Protein AF-A0AAD9QK52-F1 (afdb_monomer_lite)

InterPro domains:
  IPR036691 Endonuclease/exonuclease/phosphatase superfamily [G3DSA:3.60.10.10] (1-78)
  IPR036691 Endonuclease/exonuclease/phosphatase superfamily [SSF56219] (11-60)

pLDDT: mean 73.5, std 18.6, range [36.19, 90.44]

Secondary structure (DSSP, 8-state):
-EEEEE-STT-EEEEEEEEPPPTTS-HHHHHHHHHHHHHHHHTS-TTSEEEEEEE-------SS----------EEE---

Structure (mmCIF, N/CA/C/O backbone):
data_AF-A0AAD9QK52-F1
#
_entry.id   AF-A0AAD9QK52-F1
#
loop_
_atom_site.group_PDB
_atom_site.id
_atom_site.type_symbol
_atom_site.label_atom_id
_atom_site.label_alt_id
_atom_site.label_comp_id
_atom_site.label_asym_id
_atom_site.label_entity_id
_atom_site.label_seq_id
_atom_site.pdbx_PDB_ins_code
_atom_site.Cartn_x
_atom_site.Cartn_y
_atom_site.Cartn_z
_atom_site.occupancy
_atom_site.B_iso_or_equiv
_atom_site.auth_seq_id
_atom_site.auth_comp_id
_atom_site.auth_asym_id
_atom_site.auth_atom_id
_atom_site.pdbx_PDB_model_num
ATOM 1 N N . MET A 1 1 ? -2.356 -5.725 -3.458 1.00 78.62 1 MET A N 1
ATOM 2 C CA . MET A 1 1 ? -3.481 -6.427 -2.788 1.00 78.62 1 MET A CA 1
ATOM 3 C C . MET A 1 1 ? -3.789 -5.705 -1.484 1.00 78.62 1 MET A C 1
ATOM 5 O O . MET A 1 1 ? -2.838 -5.318 -0.816 1.00 78.62 1 MET A O 1
ATOM 9 N N . SER A 1 2 ? -5.057 -5.521 -1.106 1.00 82.38 2 SER A N 1
ATOM 10 C CA . SER A 1 2 ? -5.425 -4.926 0.191 1.00 82.38 2 SER A CA 1
ATOM 11 C C . SER A 1 2 ? -6.430 -5.795 0.946 1.00 82.38 2 SER A C 1
ATOM 13 O O . SER A 1 2 ? -7.391 -6.279 0.353 1.00 82.38 2 SER A O 1
ATOM 15 N N . LEU A 1 3 ? -6.228 -5.956 2.250 1.00 87.38 3 LEU A N 1
ATOM 16 C CA . LEU A 1 3 ? -7.112 -6.666 3.168 1.00 87.38 3 LEU A CA 1
ATOM 17 C C . LEU A 1 3 ? -7.548 -5.700 4.269 1.00 87.38 3 LEU A C 1
ATOM 19 O O . LEU A 1 3 ? -6.706 -5.090 4.919 1.00 87.38 3 LEU A O 1
ATOM 23 N N . ARG A 1 4 ? -8.855 -5.573 4.499 1.00 88.94 4 ARG A N 1
ATOM 24 C CA . ARG A 1 4 ? -9.394 -4.769 5.599 1.00 88.94 4 ARG A CA 1
ATOM 25 C C . ARG A 1 4 ? -9.810 -5.692 6.738 1.00 88.94 4 ARG A C 1
ATOM 27 O O . ARG A 1 4 ? -10.662 -6.556 6.555 1.00 88.94 4 ARG A O 1
ATOM 34 N N . LEU A 1 5 ? -9.194 -5.509 7.896 1.00 89.38 5 LEU A N 1
ATOM 35 C CA . LEU A 1 5 ? -9.435 -6.267 9.114 1.00 89.38 5 LEU A CA 1
ATOM 36 C C . LEU A 1 5 ? -10.221 -5.385 10.091 1.00 89.38 5 LEU A C 1
ATOM 38 O O . LEU A 1 5 ? -9.726 -4.321 10.462 1.00 89.38 5 LEU A O 1
ATOM 42 N N . PRO A 1 6 ? -11.430 -5.770 10.517 1.00 89.00 6 PRO A N 1
ATOM 43 C CA . PRO A 1 6 ? -12.121 -5.042 11.574 1.00 89.00 6 PRO A CA 1
ATOM 44 C C . PRO A 1 6 ? -11.333 -5.158 12.887 1.00 89.00 6 PRO A C 1
ATOM 46 O O . PRO A 1 6 ? -10.831 -6.231 13.224 1.00 89.00 6 PRO A O 1
ATOM 49 N N . LEU A 1 7 ? -11.204 -4.048 13.613 1.00 85.00 7 LEU A N 1
ATOM 50 C CA . LEU A 1 7 ? -10.625 -4.008 14.955 1.00 85.00 7 LEU A CA 1
ATOM 51 C C . LEU A 1 7 ? -11.756 -3.800 15.977 1.00 85.00 7 LEU A C 1
ATOM 53 O O . LEU A 1 7 ? -12.855 -4.327 15.823 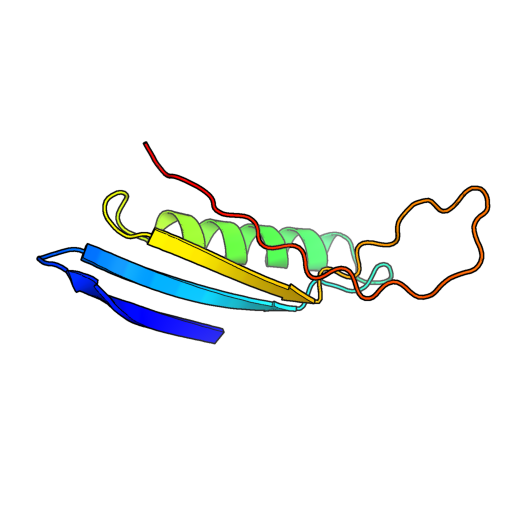1.00 85.00 7 LEU A O 1
ATOM 57 N N . GLN A 1 8 ? -11.487 -3.061 17.052 1.00 86.62 8 GLN A N 1
ATOM 58 C CA . GLN A 1 8 ? -12.456 -2.777 18.101 1.00 86.62 8 GLN A CA 1
ATOM 59 C C . GLN A 1 8 ? -13.201 -1.460 17.829 1.00 86.62 8 GLN A C 1
ATOM 61 O O . GLN A 1 8 ? -12.574 -0.423 17.595 1.00 86.62 8 GLN A O 1
ATOM 66 N N . GLY A 1 9 ? -14.534 -1.496 17.929 1.00 84.62 9 GLY A N 1
ATOM 67 C CA . GLY A 1 9 ? -15.405 -0.351 17.637 1.00 84.62 9 GLY A CA 1
ATOM 68 C C . GLY A 1 9 ? -15.454 -0.031 16.140 1.00 84.62 9 GLY A C 1
ATOM 69 O O . GLY A 1 9 ? -15.353 -0.933 15.315 1.00 84.62 9 GLY A O 1
ATOM 70 N N . ASP A 1 10 ? -15.542 1.253 15.791 1.00 83.88 10 ASP A N 1
ATOM 71 C CA . ASP A 1 10 ? -15.607 1.728 14.394 1.00 83.88 10 ASP A CA 1
ATOM 72 C C . ASP A 1 10 ? -14.232 1.790 13.699 1.00 83.88 10 ASP A C 1
ATOM 74 O O . ASP A 1 10 ? -14.057 2.506 12.715 1.00 83.88 10 ASP A O 1
ATOM 78 N N . LYS A 1 11 ? -13.226 1.087 14.234 1.00 85.62 11 LYS A N 1
ATOM 79 C CA . LYS A 1 11 ? -11.856 1.083 13.709 1.00 85.62 11 LYS A CA 1
ATOM 80 C C . LYS A 1 11 ? -11.595 -0.177 12.905 1.00 85.62 11 LYS A C 1
ATOM 82 O O . LYS A 1 11 ? -11.976 -1.280 13.295 1.00 85.62 11 LYS A O 1
ATOM 87 N N . SER A 1 12 ? -10.835 -0.030 11.836 1.00 90.00 12 SER A N 1
ATOM 88 C CA . SER A 1 12 ? -10.313 -1.134 11.045 1.00 90.00 12 SER A CA 1
ATOM 89 C C . SER A 1 12 ? -8.817 -0.966 10.789 1.00 90.00 12 SER A C 1
ATOM 91 O O . SER A 1 12 ? -8.263 0.124 10.904 1.00 90.00 12 SER A O 1
ATOM 93 N N . ALA A 1 13 ? -8.138 -2.066 10.488 1.00 90.19 13 ALA A N 1
ATOM 94 C CA . ALA A 1 13 ? -6.785 -2.075 9.966 1.00 90.19 13 ALA A CA 1
ATOM 95 C C . ALA A 1 13 ? -6.833 -2.410 8.475 1.00 90.19 13 ALA A C 1
ATOM 97 O O . ALA A 1 13 ? -7.372 -3.443 8.085 1.00 90.19 13 ALA A O 1
ATOM 98 N N . THR A 1 14 ? -6.243 -1.570 7.639 1.00 90.12 14 THR A N 1
ATOM 99 C CA . THR A 1 14 ? -6.022 -1.863 6.227 1.00 90.12 14 THR A CA 1
ATOM 100 C C . THR A 1 14 ? -4.597 -2.368 6.054 1.00 90.12 14 THR A C 1
ATOM 102 O O . THR A 1 14 ? -3.626 -1.656 6.300 1.00 90.12 14 THR A O 1
ATOM 105 N N . LEU A 1 15 ? -4.481 -3.624 5.647 1.00 89.62 15 LEU A N 1
ATOM 106 C CA . LEU A 1 15 ? -3.238 -4.287 5.303 1.00 89.62 15 LEU A CA 1
ATOM 107 C C . LEU A 1 15 ? -3.036 -4.193 3.794 1.00 89.62 15 LEU A C 1
ATOM 109 O O . LEU A 1 15 ? -3.846 -4.714 3.030 1.00 89.62 15 LEU A O 1
ATOM 113 N N . VAL A 1 16 ? -1.961 -3.555 3.353 1.00 87.94 16 VAL A N 1
ATOM 114 C CA . VAL A 1 16 ? -1.641 -3.406 1.933 1.00 87.94 16 VAL A CA 1
ATOM 115 C C . VAL A 1 16 ? -0.361 -4.169 1.650 1.00 87.94 16 VAL A C 1
ATOM 117 O O . VAL A 1 16 ? 0.686 -3.826 2.183 1.00 87.94 16 VAL A O 1
ATOM 120 N N . SER A 1 17 ? -0.451 -5.209 0.821 1.00 86.00 17 SER A N 1
ATOM 121 C CA . SER A 1 17 ? 0.721 -5.934 0.336 1.00 86.00 17 SER A CA 1
ATOM 122 C C . SER A 1 17 ? 1.123 -5.418 -1.043 1.00 86.00 17 SER A C 1
ATOM 124 O O . SER A 1 17 ? 0.317 -5.469 -1.987 1.00 86.00 17 SER A O 1
ATOM 126 N N . VAL A 1 18 ? 2.351 -4.908 -1.140 1.00 84.56 18 VAL A N 1
ATOM 127 C CA . VAL A 1 18 ? 2.947 -4.344 -2.356 1.00 84.56 18 VAL A CA 1
ATOM 128 C C . VAL A 1 18 ? 4.323 -4.935 -2.630 1.00 84.56 18 VAL A C 1
ATOM 130 O O . VAL A 1 18 ? 5.114 -5.157 -1.720 1.00 84.56 18 VAL A O 1
ATOM 133 N N . TYR A 1 19 ? 4.620 -5.158 -3.905 1.00 83.12 19 TYR A N 1
ATOM 134 C CA . TYR A 1 19 ? 5.968 -5.480 -4.360 1.00 83.12 19 TYR A CA 1
ATOM 135 C C . TYR A 1 19 ? 6.643 -4.204 -4.832 1.00 83.12 19 TYR A C 1
ATOM 137 O O . TYR A 1 19 ? 6.091 -3.506 -5.681 1.00 83.12 19 TYR A O 1
ATOM 145 N N . SER A 1 20 ? 7.824 -3.908 -4.291 1.00 81.31 20 SER A N 1
ATOM 146 C CA . SER A 1 20 ? 8.605 -2.769 -4.763 1.00 81.31 20 SER A CA 1
ATOM 147 C C . SER A 1 20 ? 9.016 -2.986 -6.226 1.00 81.31 20 SER A C 1
ATOM 149 O O . SER A 1 20 ? 9.418 -4.101 -6.579 1.00 81.31 20 SER A O 1
ATOM 151 N N . PRO A 1 21 ? 8.993 -1.941 -7.075 1.00 81.25 21 PRO A N 1
ATOM 152 C CA . PRO A 1 21 ? 9.658 -1.982 -8.367 1.00 81.25 21 PRO A CA 1
ATOM 153 C C . PRO A 1 21 ? 11.114 -2.419 -8.194 1.00 81.25 21 PRO A C 1
ATOM 155 O O . PRO A 1 21 ? 11.772 -2.056 -7.212 1.00 81.25 21 PRO A O 1
ATOM 158 N N . THR A 1 22 ? 11.629 -3.196 -9.146 1.00 79.88 22 THR A N 1
ATOM 159 C CA . THR A 1 22 ? 13.039 -3.595 -9.135 1.00 79.88 22 THR A CA 1
ATOM 160 C C . THR A 1 22 ? 13.930 -2.374 -9.369 1.00 79.88 22 THR A C 1
ATOM 162 O O . THR A 1 22 ? 13.512 -1.380 -9.966 1.00 79.88 22 THR A O 1
ATOM 165 N N . LEU A 1 23 ? 15.194 -2.436 -8.939 1.00 78.38 23 LEU A N 1
ATOM 166 C CA . LEU A 1 23 ? 16.143 -1.334 -9.151 1.00 78.38 23 LEU A CA 1
ATOM 167 C C . LEU A 1 23 ? 16.255 -0.940 -10.636 1.00 78.38 23 LEU A C 1
ATOM 169 O O . LEU A 1 23 ? 16.391 0.241 -10.948 1.00 78.38 23 LEU A O 1
ATOM 173 N N . GLN A 1 24 ? 16.156 -1.926 -11.529 1.00 81.56 24 GLN A N 1
ATOM 174 C CA . GLN A 1 24 ? 16.246 -1.770 -12.984 1.00 81.56 24 GLN A CA 1
ATOM 175 C C . GLN A 1 24 ? 14.957 -1.233 -13.622 1.00 81.56 24 GLN A C 1
ATOM 177 O O . GLN A 1 24 ? 14.959 -0.932 -14.813 1.00 81.56 24 GLN A O 1
ATOM 182 N N . ALA A 1 25 ? 13.863 -1.120 -12.862 1.00 82.88 25 ALA A N 1
ATOM 183 C CA . ALA A 1 25 ? 12.634 -0.532 -13.366 1.00 82.88 25 ALA A CA 1
ATOM 184 C C . ALA A 1 25 ? 12.860 0.939 -13.732 1.00 82.88 25 ALA A C 1
ATOM 186 O O . ALA A 1 25 ? 13.557 1.678 -13.021 1.00 82.88 25 ALA A O 1
ATOM 187 N N . ASP A 1 26 ? 12.243 1.342 -14.838 1.00 90.19 26 ASP A N 1
ATOM 188 C CA . ASP A 1 26 ? 12.273 2.716 -15.320 1.00 90.19 26 ASP A CA 1
ATOM 189 C C . ASP A 1 26 ? 11.720 3.675 -14.254 1.00 90.19 26 ASP A C 1
ATOM 191 O O . ASP A 1 26 ? 10.823 3.333 -13.475 1.00 90.19 26 ASP A O 1
ATOM 195 N N . SER A 1 27 ? 12.254 4.890 -14.230 1.00 86.50 27 SER A N 1
ATOM 196 C CA . SER A 1 27 ? 11.824 5.970 -13.348 1.00 86.50 27 SER A CA 1
ATOM 197 C C . SER A 1 27 ? 10.322 6.210 -13.481 1.00 86.50 27 SER A C 1
ATOM 199 O O . SER A 1 27 ? 9.637 6.308 -12.472 1.00 86.50 27 SER A O 1
ATOM 201 N N . ALA A 1 28 ? 9.778 6.183 -14.702 1.00 90.06 28 ALA A N 1
ATOM 202 C CA . ALA A 1 28 ? 8.340 6.338 -14.928 1.00 90.06 28 ALA A CA 1
ATOM 203 C C . ALA A 1 28 ? 7.499 5.251 -14.227 1.00 90.06 28 ALA A C 1
ATOM 205 O O . ALA A 1 28 ? 6.429 5.537 -13.692 1.00 90.06 28 ALA A O 1
ATOM 206 N N . VAL A 1 29 ? 8.000 4.012 -14.183 1.00 87.44 29 VAL A N 1
ATOM 207 C CA . VAL A 1 29 ? 7.335 2.886 -13.505 1.00 87.44 29 VAL A CA 1
ATOM 208 C C . VAL A 1 29 ? 7.409 3.044 -11.987 1.00 87.44 29 VAL A C 1
ATOM 210 O O . VAL A 1 29 ? 6.438 2.752 -11.291 1.00 87.44 29 VAL A O 1
ATOM 213 N N . LYS A 1 30 ? 8.537 3.537 -11.464 1.00 84.88 30 LYS A N 1
ATOM 214 C CA . LYS A 1 30 ? 8.705 3.831 -10.033 1.00 84.88 30 LYS A CA 1
ATOM 215 C C . LYS A 1 30 ? 7.771 4.950 -9.582 1.00 84.88 30 LYS A C 1
ATOM 217 O O . LYS A 1 30 ? 7.055 4.770 -8.603 1.00 84.88 30 LYS A O 1
ATOM 222 N N . GLU A 1 31 ? 7.728 6.056 -10.317 1.00 89.00 31 GLU A N 1
ATOM 223 C CA . GLU A 1 31 ? 6.854 7.190 -10.000 1.00 89.00 31 GLU A CA 1
ATOM 224 C C . GLU A 1 31 ? 5.374 6.791 -10.031 1.00 89.00 31 GLU A C 1
ATOM 226 O O . GLU A 1 31 ? 4.632 7.105 -9.101 1.00 89.00 31 GLU A O 1
ATOM 231 N N . ALA A 1 32 ? 4.948 6.030 -11.046 1.00 89.50 32 ALA A N 1
ATOM 232 C CA . ALA A 1 32 ? 3.583 5.511 -11.111 1.00 89.50 32 ALA A CA 1
ATOM 233 C C . ALA A 1 32 ? 3.263 4.602 -9.913 1.00 89.50 32 ALA A C 1
ATOM 235 O O . ALA A 1 32 ? 2.233 4.772 -9.266 1.00 89.50 32 ALA A O 1
ATOM 236 N N . PHE A 1 33 ? 4.178 3.694 -9.555 1.00 87.75 33 PHE A N 1
ATOM 237 C CA . PHE A 1 33 ? 4.010 2.816 -8.399 1.00 87.75 33 PHE A CA 1
ATOM 238 C C . PHE A 1 33 ? 3.851 3.595 -7.084 1.00 87.75 33 PHE A C 1
ATOM 240 O O . PHE A 1 33 ? 2.938 3.313 -6.304 1.00 87.75 33 PHE A O 1
ATOM 247 N N . TYR A 1 34 ? 4.715 4.580 -6.823 1.00 86.12 34 TYR A N 1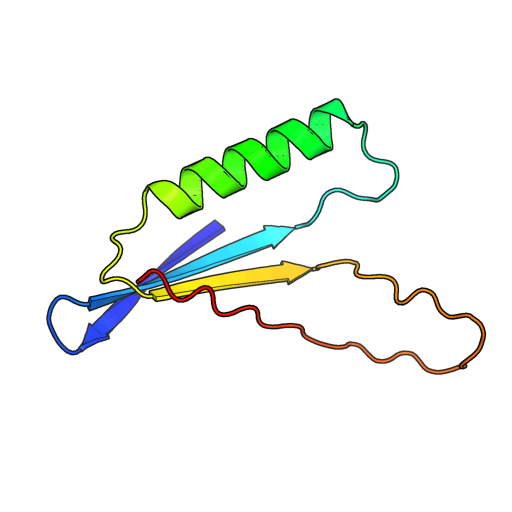
ATOM 248 C CA . TYR A 1 34 ? 4.626 5.384 -5.602 1.00 86.12 34 TYR A CA 1
ATOM 249 C C . TYR A 1 34 ? 3.403 6.311 -5.606 1.00 86.12 34 TYR A C 1
ATOM 251 O O . TYR A 1 34 ? 2.800 6.513 -4.551 1.00 86.12 34 TYR A O 1
ATOM 259 N N . GLY A 1 35 ? 2.981 6.812 -6.770 1.00 90.44 35 GLY A N 1
ATOM 260 C CA . GLY A 1 35 ? 1.744 7.581 -6.927 1.00 90.44 35 GLY A CA 1
ATOM 261 C C . GLY A 1 35 ? 0.486 6.753 -6.643 1.00 90.44 35 GLY A C 1
ATOM 262 O O . GLY A 1 35 ? -0.399 7.187 -5.896 1.00 90.44 35 GLY A O 1
ATOM 263 N N . ASP A 1 36 ? 0.430 5.529 -7.164 1.00 88.19 36 ASP A N 1
ATOM 264 C CA . ASP A 1 36 ? -0.667 4.595 -6.909 1.00 88.19 36 ASP A CA 1
ATOM 265 C C . ASP A 1 36 ? -0.715 4.195 -5.430 1.00 88.19 36 ASP A C 1
ATOM 267 O O . ASP A 1 36 ? -1.781 4.221 -4.807 1.00 88.19 36 ASP A O 1
ATOM 271 N N . LEU A 1 37 ? 0.444 3.905 -4.826 1.00 86.19 37 LEU A N 1
ATOM 272 C CA . LEU A 1 37 ? 0.546 3.620 -3.396 1.00 86.19 37 LEU A CA 1
ATOM 273 C C . LEU A 1 37 ? 0.070 4.813 -2.557 1.00 86.19 37 LEU A C 1
ATOM 275 O O . LEU A 1 37 ? -0.731 4.636 -1.641 1.00 86.19 37 LEU A O 1
ATOM 279 N N . HIS A 1 38 ? 0.490 6.033 -2.893 1.00 88.38 38 HIS A N 1
ATOM 280 C CA . HIS A 1 38 ? 0.048 7.246 -2.207 1.00 88.38 38 HIS A CA 1
ATOM 281 C C . HIS A 1 38 ? -1.475 7.439 -2.293 1.00 88.38 38 HIS A C 1
ATOM 283 O O . HIS A 1 38 ? -2.130 7.776 -1.304 1.00 88.38 38 HIS A O 1
ATOM 289 N N . THR A 1 39 ? -2.067 7.143 -3.449 1.00 89.50 39 THR A N 1
ATOM 290 C CA . THR A 1 39 ? -3.521 7.207 -3.645 1.00 89.50 39 THR A CA 1
ATOM 291 C C . THR A 1 39 ? -4.262 6.181 -2.782 1.00 89.50 39 THR A C 1
ATOM 293 O O . THR A 1 39 ? -5.339 6.461 -2.260 1.00 89.50 39 THR A O 1
ATOM 296 N N . VAL A 1 40 ? -3.696 4.986 -2.590 1.00 86.06 40 VAL A N 1
ATOM 297 C CA . VAL A 1 40 ? -4.279 3.971 -1.697 1.00 86.06 40 VAL A CA 1
ATOM 298 C C . VAL A 1 40 ? -4.202 4.417 -0.238 1.00 86.06 40 VAL A C 1
ATOM 300 O O . VAL A 1 40 ? -5.187 4.291 0.484 1.00 86.06 40 VAL A O 1
ATOM 303 N N . ILE A 1 41 ? -3.066 4.973 0.187 1.00 85.31 41 ILE A N 1
ATOM 304 C CA . ILE A 1 41 ? -2.854 5.432 1.567 1.00 85.31 41 ILE A CA 1
ATOM 305 C C . ILE A 1 41 ? -3.805 6.580 1.919 1.00 85.31 41 ILE A C 1
ATOM 307 O O . ILE A 1 41 ? -4.410 6.572 2.985 1.00 85.31 41 ILE A O 1
ATOM 311 N N . THR A 1 42 ? -3.982 7.539 1.011 1.00 88.38 42 THR A N 1
ATOM 312 C CA . THR A 1 42 ? -4.836 8.721 1.230 1.00 88.38 42 THR A CA 1
ATOM 313 C C . THR A 1 42 ? -6.330 8.405 1.279 1.00 88.38 42 THR A C 1
ATOM 315 O O . THR A 1 42 ? -7.100 9.188 1.829 1.00 88.38 42 THR A O 1
ATOM 318 N N . ARG A 1 43 ? -6.762 7.262 0.733 1.00 87.81 43 ARG A N 1
ATOM 319 C CA . ARG A 1 43 ? -8.159 6.800 0.808 1.00 87.81 43 ARG A CA 1
ATOM 320 C C . ARG A 1 43 ? -8.526 6.162 2.148 1.00 87.81 43 ARG A C 1
ATOM 322 O O . ARG A 1 43 ? -9.710 5.944 2.392 1.00 87.81 43 ARG A O 1
ATOM 329 N N . ILE A 1 44 ? -7.545 5.811 2.975 1.00 84.50 44 ILE A N 1
ATOM 330 C CA . ILE A 1 44 ? -7.784 5.172 4.270 1.00 84.50 44 ILE A CA 1
ATOM 331 C C . ILE A 1 44 ? -8.186 6.250 5.279 1.00 84.50 44 ILE A C 1
ATOM 333 O O . ILE A 1 44 ? -7.570 7.313 5.338 1.00 84.50 44 ILE A O 1
ATOM 337 N N . ASP A 1 45 ? -9.236 5.981 6.059 1.00 85.25 45 ASP A N 1
ATOM 338 C CA . ASP A 1 45 ? -9.700 6.904 7.096 1.00 85.25 45 ASP A CA 1
ATOM 339 C C . ASP A 1 45 ? -8.583 7.111 8.141 1.00 85.25 45 ASP A C 1
ATOM 341 O O . ASP A 1 45 ? -7.984 6.127 8.578 1.00 85.25 45 ASP A O 1
ATOM 345 N N . PRO A 1 46 ? -8.304 8.346 8.596 1.00 82.12 46 PRO A N 1
ATOM 346 C CA . PRO A 1 46 ? -7.290 8.608 9.622 1.00 82.12 46 PRO A CA 1
ATOM 347 C C . PRO A 1 46 ? -7.479 7.817 10.928 1.00 82.12 46 PRO A C 1
ATOM 349 O O . PRO A 1 46 ? -6.524 7.620 11.681 1.00 82.12 46 PRO A O 1
ATOM 352 N N . LYS A 1 47 ? -8.712 7.380 11.221 1.00 83.38 47 LYS A N 1
ATOM 353 C CA . LYS A 1 47 ? -9.058 6.559 12.392 1.00 83.38 47 LYS A CA 1
ATOM 354 C C . LYS A 1 47 ? -8.674 5.091 12.218 1.00 83.38 47 LYS A C 1
ATOM 356 O O . LYS A 1 47 ? -8.526 4.380 13.220 1.00 83.38 47 LYS A O 1
ATOM 361 N N . ASP A 1 48 ? -8.544 4.648 10.973 1.00 86.06 48 ASP A N 1
ATOM 362 C CA . ASP A 1 48 ? -8.149 3.299 10.609 1.00 86.06 48 ASP A CA 1
ATOM 363 C C . ASP A 1 48 ? -6.621 3.158 10.686 1.00 86.06 48 ASP A C 1
ATOM 365 O O . ASP A 1 48 ? -5.851 4.087 10.449 1.00 86.06 48 ASP A O 1
ATOM 369 N N . LYS A 1 49 ? -6.149 1.971 11.061 1.00 86.62 49 LYS A N 1
ATOM 370 C CA . LYS A 1 49 ? -4.718 1.656 11.060 1.00 86.62 49 LYS A CA 1
ATOM 371 C C . LYS A 1 49 ? -4.297 1.208 9.669 1.00 86.62 49 LYS A C 1
ATOM 373 O O 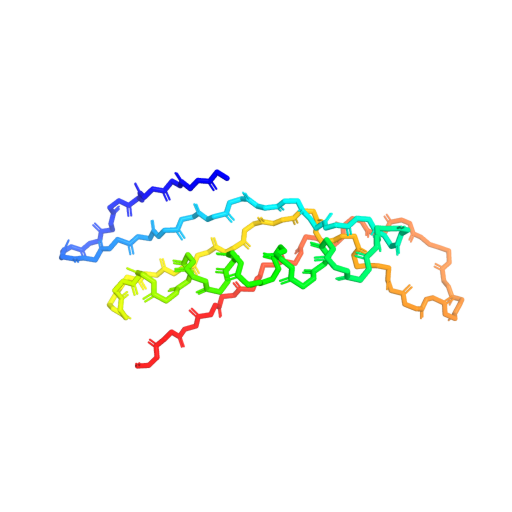. LYS A 1 49 ? -5.005 0.439 9.032 1.00 86.62 49 LYS A O 1
ATOM 378 N N . LEU A 1 50 ? -3.121 1.624 9.217 1.00 87.75 50 LEU A N 1
ATOM 379 C CA . LEU A 1 50 ? -2.534 1.141 7.972 1.00 87.75 50 LEU A CA 1
ATOM 380 C C . LEU A 1 50 ? -1.276 0.328 8.268 1.00 87.75 50 LEU A C 1
ATOM 382 O O . LEU A 1 50 ? -0.386 0.782 8.985 1.00 87.75 50 LEU A O 1
ATOM 386 N N . ILE A 1 51 ? -1.203 -0.863 7.681 1.00 86.31 51 ILE A N 1
ATOM 387 C CA . ILE A 1 51 ? -0.023 -1.723 7.711 1.00 86.31 51 ILE A CA 1
ATOM 388 C C . ILE A 1 51 ? 0.387 -1.976 6.264 1.00 86.31 51 ILE A C 1
ATOM 390 O O . ILE A 1 51 ? -0.374 -2.560 5.492 1.00 86.31 51 ILE A O 1
ATOM 394 N N . ILE A 1 52 ? 1.587 -1.540 5.890 1.00 85.19 52 ILE A N 1
ATOM 395 C CA . ILE A 1 52 ? 2.149 -1.813 4.567 1.00 85.19 52 ILE A CA 1
ATOM 396 C C . ILE A 1 52 ? 3.099 -2.996 4.708 1.00 85.19 52 ILE A C 1
ATOM 398 O O . ILE A 1 52 ? 4.091 -2.925 5.431 1.00 85.19 52 ILE A O 1
ATOM 402 N N . LEU A 1 53 ? 2.776 -4.087 4.024 1.00 83.56 53 LEU A N 1
ATOM 403 C CA . LEU A 1 53 ? 3.659 -5.227 3.848 1.00 83.56 53 LEU A CA 1
ATOM 404 C C . LEU A 1 53 ? 4.272 -5.143 2.462 1.00 83.56 53 LEU A C 1
ATOM 406 O O . LEU A 1 53 ? 3.565 -4.973 1.471 1.00 83.56 53 LEU A O 1
ATOM 410 N N . GLY A 1 54 ? 5.574 -5.329 2.365 1.00 76.19 54 GLY A N 1
ATOM 411 C CA . GLY A 1 54 ? 6.184 -5.474 1.063 1.00 76.19 54 GLY A CA 1
ATOM 412 C C . GLY A 1 54 ? 7.489 -6.217 1.125 1.00 76.19 54 GLY A C 1
ATOM 413 O O . GLY A 1 54 ? 8.172 -6.210 2.147 1.00 76.19 54 GLY A O 1
ATOM 414 N N . ASP A 1 55 ? 7.831 -6.819 -0.007 1.00 70.19 55 ASP A N 1
ATOM 415 C CA . ASP A 1 55 ? 9.220 -7.113 -0.321 1.00 70.19 55 ASP A CA 1
ATOM 416 C C . ASP A 1 55 ? 9.886 -5.782 -0.683 1.00 70.19 55 ASP A C 1
ATOM 418 O O . ASP A 1 55 ? 10.026 -5.388 -1.848 1.00 70.19 55 ASP A O 1
ATOM 422 N N . PHE A 1 56 ? 10.180 -5.012 0.362 1.00 64.19 56 PHE A N 1
ATOM 423 C CA . PHE A 1 56 ? 11.134 -3.934 0.256 1.00 64.19 56 PHE A CA 1
ATOM 424 C C . PHE A 1 56 ? 12.474 -4.633 0.072 1.00 64.19 56 PHE A C 1
ATOM 426 O O . PHE A 1 56 ? 13.094 -5.037 1.051 1.00 64.19 56 PHE A O 1
ATOM 433 N N . ASN A 1 57 ? 12.901 -4.782 -1.185 1.00 60.88 5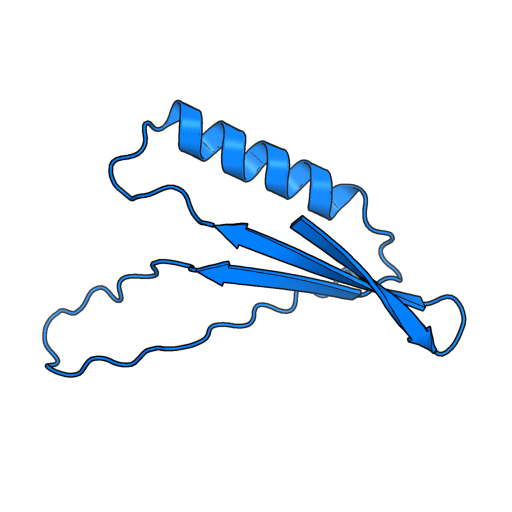7 ASN A N 1
ATOM 434 C CA . ASN A 1 57 ? 14.271 -5.122 -1.575 1.00 60.88 57 ASN A CA 1
ATOM 435 C C . ASN A 1 57 ? 15.235 -4.002 -1.117 1.00 60.88 57 ASN A C 1
ATOM 437 O O . ASN A 1 57 ? 15.939 -3.380 -1.913 1.00 60.88 57 ASN A O 1
ATOM 441 N N . ALA A 1 58 ? 15.214 -3.688 0.179 1.00 52.50 58 ALA A N 1
ATOM 442 C CA . ALA A 1 58 ? 16.068 -2.754 0.869 1.00 52.50 58 ALA A CA 1
ATOM 443 C C . ALA A 1 58 ? 17.429 -3.428 0.968 1.00 52.50 58 ALA A C 1
ATOM 445 O O . ALA A 1 58 ? 17.745 -4.138 1.919 1.00 52.50 58 ALA A O 1
ATOM 446 N N . ARG A 1 59 ? 18.226 -3.255 -0.083 1.00 55.16 59 ARG A N 1
ATOM 447 C CA . ARG A 1 59 ? 19.652 -3.505 0.006 1.00 55.16 59 ARG A CA 1
ATOM 448 C C . ARG A 1 59 ? 20.189 -2.538 1.060 1.00 55.16 59 ARG A C 1
ATOM 450 O O . ARG A 1 59 ? 20.197 -1.332 0.832 1.00 55.16 59 ARG A O 1
ATOM 457 N N . GLU A 1 60 ? 20.616 -3.069 2.203 1.00 49.78 60 GLU A N 1
ATOM 458 C CA . GLU A 1 60 ? 21.567 -2.358 3.047 1.00 49.78 60 GLU A CA 1
ATOM 459 C C . GLU A 1 60 ? 22.771 -2.029 2.161 1.00 49.78 60 GLU A C 1
ATOM 461 O O . GLU A 1 60 ? 23.291 -2.909 1.461 1.00 49.78 60 GLU A O 1
ATOM 466 N N . ASP A 1 61 ? 23.196 -0.767 2.140 1.00 46.12 61 ASP A N 1
ATOM 467 C CA . ASP A 1 61 ? 24.503 -0.413 1.603 1.00 46.12 61 ASP A CA 1
ATOM 468 C C . ASP A 1 61 ? 25.557 -1.056 2.503 1.00 46.12 61 ASP A C 1
ATOM 470 O O . ASP A 1 61 ? 26.093 -0.476 3.443 1.00 46.12 61 ASP A O 1
ATOM 474 N N . LEU A 1 62 ? 25.818 -2.325 2.213 1.00 46.97 62 LEU A N 1
ATOM 475 C CA . LEU A 1 62 ? 26.851 -3.115 2.823 1.00 46.97 62 LEU A CA 1
ATOM 476 C C . LEU A 1 62 ? 28.194 -2.650 2.270 1.00 46.97 62 LEU A C 1
ATOM 478 O O . LEU A 1 62 ? 28.776 -3.271 1.378 1.00 46.97 62 LEU A O 1
ATOM 482 N N . ALA A 1 63 ? 28.734 -1.584 2.848 1.00 54.25 63 ALA A N 1
ATOM 483 C CA . ALA A 1 63 ? 30.168 -1.561 3.054 1.00 54.25 63 ALA A CA 1
ATOM 484 C C . ALA A 1 63 ? 30.472 -2.621 4.130 1.00 54.25 63 ALA A C 1
ATOM 486 O O . ALA A 1 63 ? 30.395 -2.359 5.325 1.00 54.25 63 ALA A O 1
ATOM 487 N N . THR A 1 64 ? 30.764 -3.844 3.674 1.00 55.44 64 THR A N 1
ATOM 488 C CA . THR A 1 64 ? 31.299 -4.991 4.437 1.00 55.44 64 THR A CA 1
ATOM 489 C C . THR A 1 64 ? 30.483 -5.523 5.627 1.00 55.44 64 THR A C 1
ATOM 491 O O . THR A 1 64 ? 30.648 -5.060 6.744 1.00 55.44 64 THR A O 1
ATOM 494 N N . ALA A 1 65 ? 29.722 -6.602 5.421 1.00 45.66 65 ALA A N 1
ATOM 495 C CA . ALA A 1 65 ? 29.439 -7.644 6.419 1.00 45.66 65 ALA A CA 1
ATOM 496 C C . ALA A 1 65 ? 28.707 -8.830 5.766 1.00 45.66 65 ALA A C 1
ATOM 498 O O . ALA A 1 65 ? 27.545 -8.781 5.379 1.00 45.66 65 ALA A O 1
ATOM 499 N N . THR A 1 66 ? 29.437 -9.923 5.632 1.00 49.78 66 THR A N 1
ATOM 500 C CA . THR A 1 66 ? 28.962 -11.236 5.214 1.00 49.78 66 THR A CA 1
ATOM 501 C C . THR A 1 66 ? 27.890 -11.771 6.174 1.00 49.78 66 THR A C 1
ATOM 503 O O . THR A 1 66 ? 28.258 -12.406 7.151 1.00 49.78 66 THR A O 1
ATOM 506 N N . THR A 1 67 ? 26.594 -11.579 5.902 1.00 46.94 67 THR A N 1
ATOM 507 C CA . THR A 1 67 ? 25.489 -12.433 6.403 1.00 46.94 67 THR A CA 1
ATOM 508 C C . THR A 1 67 ? 24.164 -12.115 5.684 1.00 46.94 67 THR A C 1
ATOM 510 O O . THR A 1 67 ? 23.841 -10.946 5.492 1.00 46.94 67 THR A O 1
ATOM 513 N N . PRO A 1 68 ? 23.344 -13.118 5.305 1.00 45.84 68 PRO A N 1
ATOM 514 C CA . PRO A 1 68 ? 22.010 -12.877 4.766 1.00 45.84 68 PRO A CA 1
ATOM 515 C C . PRO A 1 68 ? 21.017 -12.701 5.923 1.00 45.84 68 PRO A C 1
ATOM 517 O O . PRO A 1 68 ? 20.473 -13.675 6.442 1.00 45.84 68 PRO A O 1
ATOM 520 N N . ALA A 1 69 ? 20.786 -11.462 6.353 1.00 44.97 69 ALA A N 1
ATOM 521 C CA . ALA A 1 69 ? 19.675 -11.153 7.243 1.00 44.97 69 ALA A CA 1
ATOM 522 C C . ALA A 1 69 ? 18.443 -10.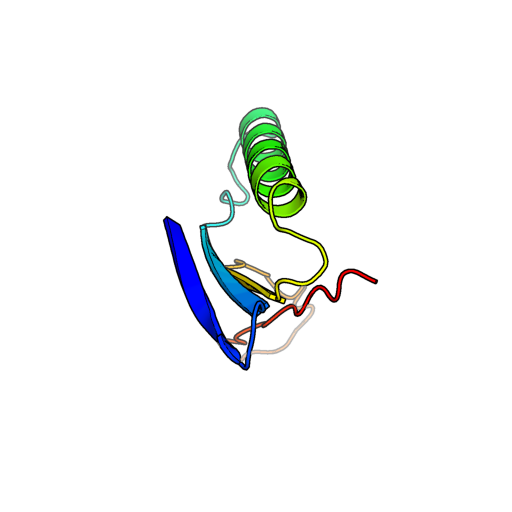812 6.395 1.00 44.97 69 ALA A C 1
ATOM 524 O O . ALA A 1 69 ? 18.353 -9.741 5.801 1.00 44.97 69 ALA A O 1
ATOM 525 N N . ALA A 1 70 ? 17.481 -11.734 6.330 1.00 45.09 70 ALA A N 1
ATOM 526 C CA . ALA A 1 70 ? 16.123 -11.425 5.896 1.00 45.09 70 ALA A CA 1
ATOM 527 C C . ALA A 1 70 ? 15.461 -10.540 6.970 1.00 45.09 70 ALA A C 1
ATOM 529 O O . ALA A 1 70 ? 14.727 -11.021 7.834 1.00 45.09 70 ALA A O 1
ATOM 530 N N . CYS A 1 71 ? 15.780 -9.246 6.969 1.00 39.44 71 CYS A N 1
ATOM 531 C CA . CYS A 1 71 ? 15.170 -8.271 7.865 1.00 39.44 71 CYS A CA 1
ATOM 532 C C . CYS A 1 71 ? 13.766 -7.925 7.359 1.00 39.44 71 CYS A C 1
ATOM 534 O O . CYS A 1 71 ? 13.588 -7.279 6.330 1.00 39.44 71 CYS A O 1
ATOM 536 N N . SER A 1 72 ? 12.750 -8.373 8.095 1.00 39.56 72 SER A N 1
ATOM 537 C CA . SER A 1 72 ? 11.360 -7.981 7.861 1.00 39.56 72 SER A CA 1
ATOM 538 C C . SER A 1 72 ? 11.135 -6.590 8.459 1.00 39.56 72 SER A C 1
ATOM 540 O O . SER A 1 72 ? 11.018 -6.457 9.676 1.00 39.56 72 SER A O 1
ATOM 542 N N . TYR A 1 73 ? 11.098 -5.546 7.630 1.00 42.66 73 TYR A N 1
ATOM 543 C CA . TYR A 1 73 ? 10.772 -4.191 8.083 1.00 42.66 73 TYR A CA 1
ATOM 544 C C . TYR A 1 73 ? 9.255 -3.976 8.067 1.00 42.66 73 TYR A C 1
ATOM 546 O O . TYR A 1 73 ? 8.615 -4.035 7.021 1.00 42.66 73 TYR A O 1
ATOM 554 N N . SER A 1 74 ? 8.671 -3.702 9.233 1.00 42.00 74 SER A N 1
ATOM 555 C CA . SER A 1 74 ? 7.279 -3.266 9.373 1.00 42.00 74 SER A CA 1
ATOM 556 C C . SER A 1 74 ? 7.243 -1.765 9.656 1.00 42.00 74 SER A C 1
ATOM 558 O O . SER A 1 74 ? 7.697 -1.331 10.715 1.00 42.00 74 SER A O 1
ATOM 560 N N . PHE A 1 75 ? 6.707 -0.969 8.729 1.00 45.62 75 PHE A N 1
ATOM 561 C CA . PHE A 1 75 ? 6.519 0.469 8.927 1.00 45.62 75 PHE A CA 1
ATOM 562 C C . PHE A 1 75 ? 5.073 0.740 9.356 1.00 45.62 75 PHE A C 1
ATOM 564 O O . PHE A 1 75 ? 4.134 0.532 8.586 1.00 45.62 75 PHE A O 1
ATOM 571 N N . THR A 1 76 ? 4.883 1.193 10.595 1.00 40.94 76 THR A N 1
ATOM 572 C CA . THR A 1 76 ? 3.574 1.630 11.098 1.00 40.94 76 THR A CA 1
ATOM 573 C C . THR A 1 76 ? 3.454 3.129 10.861 1.00 40.94 76 THR A C 1
ATOM 575 O O . THR A 1 76 ? 4.042 3.919 11.597 1.00 40.94 76 THR A O 1
ATOM 578 N N . HIS A 1 77 ? 2.698 3.540 9.840 1.00 42.41 77 HIS A N 1
ATOM 579 C CA . HIS A 1 77 ? 2.384 4.954 9.650 1.00 42.41 77 HIS A CA 1
ATOM 580 C C . HIS A 1 77 ? 1.168 5.313 10.510 1.00 42.41 77 HIS A C 1
ATOM 582 O O . HIS A 1 77 ? 0.050 4.868 10.252 1.00 42.41 77 HIS A O 1
ATOM 588 N N . ASN A 1 78 ? 1.397 6.082 11.572 1.00 36.19 78 ASN A N 1
ATOM 589 C CA . ASN A 1 78 ? 0.345 6.554 12.462 1.00 36.19 78 ASN A CA 1
ATOM 590 C C . ASN A 1 78 ? -0.174 7.887 11.899 1.00 36.19 78 ASN A C 1
ATOM 592 O O . ASN A 1 78 ? 0.511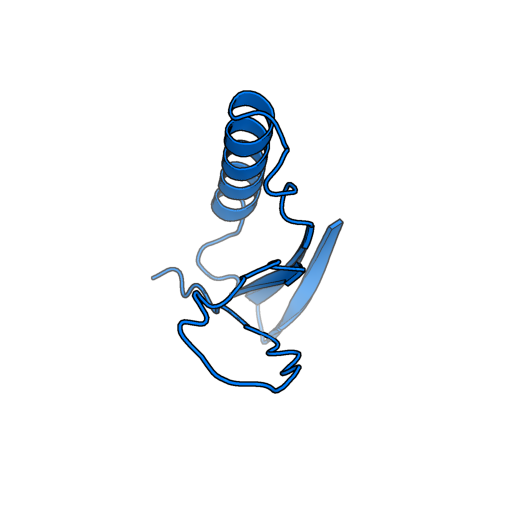 8.902 11.996 1.00 36.19 78 ASN A O 1
ATOM 596 N N . THR A 1 79 ? -1.345 7.888 11.264 1.00 40.22 79 THR A N 1
ATOM 597 C CA . THR A 1 79 ? -2.022 9.129 10.870 1.00 40.22 79 THR A CA 1
ATOM 598 C C . THR A 1 79 ? -2.577 9.791 12.132 1.00 40.22 79 THR A C 1
ATOM 600 O O . THR A 1 79 ? -3.351 9.169 12.862 1.00 40.22 79 THR A O 1
ATOM 603 N N . SER A 1 80 ? -2.081 10.994 12.442 1.00 40.56 80 SER A N 1
ATOM 604 C CA . SER A 1 80 ? -2.599 11.840 13.527 1.00 40.56 80 SER A CA 1
ATOM 605 C C . SER A 1 80 ? -3.937 12.466 13.163 1.00 40.56 80 SER A C 1
ATOM 607 O O . SER A 1 80 ? -4.204 12.631 11.954 1.00 40.56 80 SER A O 1
#

Sequence (80 aa):
MSLRLPLQGDKSATLVSVYSPTLQADSAVKEAFYGDLHTVITRIDPKDKLIILGDFNAREDLATATTPAACSYSFTHNTS

Foldseek 3Di:
DWDWADDPDPEIEIEAEDEQDDPPDDPVVNVVRVVVVVVVVVPDDLRYWYKYFYPPVPPDPDPDDDDDDPDGDIDTDRRD

Radius of gyration: 15.41 Å; chains: 1; bounding box: 47×25×33 Å

Organism: Acropora cervicornis (NCBI:txid6130)